Protein AF-A0A656ICG7-F1 (afdb_monomer)

InterPro domains:
  IPR015094 Integrase, lambda-type, N-terminal DNA-binding [PF09003] (3-63)
  IPR016177 DNA-binding domain superfamily [SSF54171] (9-58)

Sequence (82 aa):
MSRKKYDANLPRNLTYRKASKSFFWRNPLTDKEFPLGQIARRDAITQAIEANNFIAQNHTPVALIEKLKGTDSFTVSAWIDR

Nearest PDB structures (foldseek):
  9g6k-assembly1_LG  TM=6.004E-01  e=5.961E-01  Toxoplasma gondii
  5t6j-assembly1_A  TM=6.498E-01  e=1.865E+00  Saccharomyces cerevisiae S288C
  7du0-assembly1_A  TM=5.442E-01  e=1.334E+00  Moraxella phage Mcat5
  4lmq-assembly1_D  TM=4.627E-01  e=1.744E+00  Homo sapiens
  8v10-assembly1_C  TM=6.790E-01  e=5.836E+00  Saccharomyces cerevisiae

pLDDT: mean 79.86, std 14.79, range [42.19, 94.81]

Organism: Salmonella enteritidis (strain 2009K0958) (NCBI:txid1192586)

Mean predicted aligned error: 10.12 Å

Foldseek 3Di:
DPPPDDDPVADPQWDADPVQRWIWGADPVPRDIDTPHNDDPVVSRVVNVVNVCVVVVVDDCCDVVNVVVDPPVQDVVNVVVD

Secondary structure (DSSP, 8-state):
-------TTS-TTEEEETTTTEEEEE-TTT--EEEEES--HHHHHHHHHHHHHHHTTS-----HHHHHT-S-S--HHHHHT-

Solvent-accessible surface area (backbone atoms only — not comparable to full-atom values): 5248 Å² total; per-residue (Å²): 129,85,76,74,81,78,58,87,92,46,58,79,54,48,45,78,40,81,91,80,60,26,38,35,41,40,42,89,87,75,70,49,73,43,78,70,42,80,60,57,72,66,58,55,46,53,54,41,49,52,54,51,36,41,73,68,68,78,39,82,83,70,46,69,65,59,64,69,66,45,87,74,66,68,48,72,66,69,57,68,79,109

Radius of gyration: 18.05 Å; Cα contacts (8 Å, |Δi|>4): 69; chains: 1; bounding box: 39×29×53 Å

Structure (mmCIF, N/CA/C/O backbone):
data_AF-A0A656ICG7-F1
#
_entry.id   AF-A0A656ICG7-F1
#
loop_
_atom_site.group_PDB
_atom_site.id
_atom_site.type_symbol
_atom_site.label_atom_id
_atom_site.label_alt_id
_atom_site.label_comp_id
_atom_site.label_asym_id
_atom_site.label_entity_id
_atom_site.label_seq_id
_atom_site.pdbx_PDB_ins_code
_atom_site.Cartn_x
_atom_site.Cartn_y
_atom_site.Cartn_z
_atom_site.occupancy
_atom_site.B_iso_or_equiv
_atom_site.auth_seq_id
_atom_site.auth_comp_id
_atom_site.auth_asym_id
_atom_site.auth_atom_id
_atom_site.pdbx_PDB_model_num
ATOM 1 N N . MET A 1 1 ? -8.311 -2.39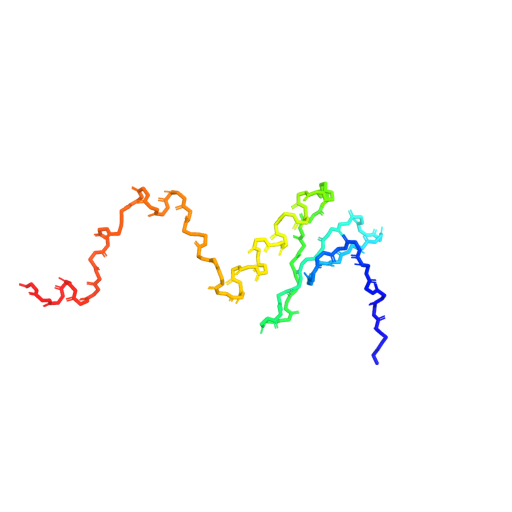4 -26.284 1.00 42.19 1 MET A N 1
ATOM 2 C CA . MET A 1 1 ? -7.422 -1.978 -25.175 1.00 42.19 1 MET A CA 1
ATOM 3 C C . MET A 1 1 ? -6.358 -3.048 -24.983 1.00 42.19 1 MET A C 1
ATOM 5 O O . MET A 1 1 ? -6.715 -4.188 -24.716 1.00 42.19 1 MET A O 1
ATOM 9 N N . SER A 1 2 ? -5.078 -2.729 -25.193 1.00 44.66 2 SER A N 1
ATOM 10 C CA . SER A 1 2 ? -3.989 -3.698 -25.001 1.00 44.66 2 SER A CA 1
ATOM 11 C C . SER A 1 2 ? -3.931 -4.101 -23.528 1.00 44.66 2 SER A C 1
ATOM 13 O O . SER A 1 2 ? -3.710 -3.262 -22.652 1.00 44.66 2 SER A O 1
ATOM 15 N N . ARG A 1 3 ? -4.195 -5.379 -23.248 1.00 53.06 3 ARG A N 1
ATOM 16 C CA . ARG A 1 3 ? -4.109 -5.967 -21.912 1.00 53.06 3 ARG A CA 1
ATOM 17 C C . ARG A 1 3 ? -2.631 -5.940 -21.524 1.00 53.06 3 ARG A C 1
ATOM 19 O O . ARG A 1 3 ? -1.880 -6.831 -21.914 1.00 53.06 3 ARG A O 1
ATOM 26 N N . LYS A 1 4 ? -2.192 -4.872 -20.836 1.00 61.69 4 LYS A N 1
ATOM 27 C CA . LYS A 1 4 ? -0.832 -4.772 -20.279 1.00 61.69 4 LYS A CA 1
ATOM 28 C C . LYS A 1 4 ? -0.539 -6.099 -19.583 1.00 61.69 4 LYS A C 1
ATOM 30 O O . LYS A 1 4 ? -1.314 -6.529 -18.732 1.00 61.69 4 LYS A O 1
ATOM 35 N N . LYS A 1 5 ? 0.520 -6.770 -20.042 1.00 65.44 5 LYS A N 1
ATOM 36 C CA . LYS A 1 5 ? 0.902 -8.123 -19.633 1.00 65.44 5 LYS A CA 1
ATOM 37 C C . LYS A 1 5 ? 0.981 -8.148 -18.105 1.00 65.44 5 LYS A C 1
ATOM 39 O O . LYS A 1 5 ? 1.833 -7.478 -17.528 1.00 65.44 5 LYS A O 1
ATOM 44 N N . TYR A 1 6 ? 0.032 -8.830 -17.472 1.00 68.38 6 TYR A N 1
ATOM 45 C CA . TYR A 1 6 ? 0.014 -9.003 -16.026 1.00 68.38 6 TYR A CA 1
ATOM 46 C C . TYR A 1 6 ? 1.257 -9.806 -15.634 1.00 68.38 6 TYR A C 1
ATOM 48 O O . TYR A 1 6 ? 1.498 -10.876 -16.194 1.00 68.38 6 TYR A O 1
ATOM 56 N N . ASP A 1 7 ? 2.065 -9.267 -14.725 1.00 76.19 7 ASP A N 1
ATOM 57 C CA . ASP A 1 7 ? 3.171 -10.010 -14.131 1.00 76.19 7 ASP A CA 1
ATOM 58 C C . ASP A 1 7 ? 2.604 -10.844 -12.983 1.00 76.19 7 ASP A C 1
ATOM 60 O O . ASP A 1 7 ? 2.178 -10.297 -11.967 1.00 76.19 7 ASP A O 1
ATOM 64 N N . ALA A 1 8 ? 2.591 -12.167 -13.156 1.00 77.25 8 ALA A N 1
ATOM 65 C CA . ALA A 1 8 ? 2.064 -13.106 -12.168 1.00 77.25 8 ALA A CA 1
ATOM 66 C C . ALA A 1 8 ? 2.790 -13.027 -10.817 1.00 77.25 8 ALA A C 1
ATOM 68 O O . ALA A 1 8 ? 2.241 -13.440 -9.799 1.00 77.25 8 ALA A O 1
ATOM 69 N N . ASN A 1 9 ? 4.004 -12.473 -10.790 1.00 84.88 9 ASN A N 1
ATOM 70 C CA . ASN A 1 9 ? 4.769 -12.325 -9.560 1.00 84.88 9 ASN A CA 1
ATOM 71 C C . ASN A 1 9 ? 4.394 -11.062 -8.769 1.00 84.88 9 ASN A C 1
ATOM 73 O O . ASN A 1 9 ? 4.949 -10.852 -7.686 1.00 84.88 9 ASN A O 1
ATOM 77 N N . LEU A 1 10 ? 3.542 -10.184 -9.310 1.00 88.94 10 LEU A N 1
ATOM 78 C CA . LEU A 1 10 ? 3.079 -8.977 -8.633 1.00 88.94 10 LEU A CA 1
ATOM 79 C C . LEU A 1 10 ? 1.636 -9.159 -8.133 1.00 88.94 10 LEU A C 1
ATOM 81 O O . LEU A 1 10 ? 0.791 -9.723 -8.841 1.00 88.94 10 LEU A O 1
ATOM 85 N N . PRO A 1 11 ? 1.322 -8.662 -6.922 1.00 90.25 11 PRO A N 1
ATOM 86 C CA . PRO A 1 11 ? -0.046 -8.625 -6.433 1.00 90.25 11 PRO A CA 1
ATOM 87 C C . PRO A 1 11 ? -0.939 -7.818 -7.382 1.00 90.25 11 PRO A C 1
ATOM 89 O O . PRO A 1 11 ? -0.476 -6.994 -8.178 1.00 90.25 11 PRO A O 1
ATOM 92 N N . ARG A 1 12 ? -2.253 -8.046 -7.284 1.00 88.75 12 ARG A N 1
ATOM 93 C CA . ARG A 1 12 ? -3.245 -7.264 -8.032 1.00 88.75 12 ARG A CA 1
ATOM 94 C C . ARG A 1 12 ? -3.017 -5.771 -7.797 1.00 88.75 12 ARG A C 1
ATOM 96 O O . ARG A 1 12 ? -2.540 -5.373 -6.737 1.00 88.75 12 ARG A O 1
ATOM 103 N N . ASN A 1 13 ? -3.366 -4.959 -8.789 1.00 91.38 13 ASN A N 1
ATOM 104 C CA . ASN A 1 13 ? -3.254 -3.501 -8.744 1.00 91.38 13 ASN A CA 1
ATOM 105 C C . ASN A 1 13 ? -1.824 -2.936 -8.685 1.00 91.38 13 ASN A C 1
ATOM 107 O O . ASN A 1 13 ? -1.675 -1.720 -8.741 1.00 91.38 13 ASN A O 1
ATOM 111 N N . LEU A 1 14 ? -0.775 -3.766 -8.644 1.00 92.81 14 LEU A N 1
ATOM 112 C CA . LEU A 1 14 ? 0.617 -3.319 -8.680 1.00 92.81 14 LEU A CA 1
ATOM 113 C C . LEU A 1 14 ? 1.238 -3.555 -10.060 1.00 92.81 14 LEU A C 1
ATOM 115 O O . LEU A 1 14 ? 1.149 -4.645 -10.624 1.00 92.81 14 LEU A O 1
ATOM 119 N N . THR A 1 15 ? 1.915 -2.541 -10.596 1.00 91.88 15 THR A N 1
ATOM 120 C CA . THR A 1 15 ? 2.655 -2.643 -11.859 1.00 91.88 15 THR A CA 1
ATOM 121 C C . THR A 1 15 ? 4.064 -2.081 -11.723 1.00 91.88 15 THR A C 1
ATOM 123 O O . THR A 1 15 ? 4.298 -1.111 -11.004 1.00 91.88 15 THR A O 1
ATOM 126 N N . TYR A 1 16 ? 5.016 -2.689 -12.430 1.00 90.88 16 TYR A N 1
ATOM 127 C CA . TYR A 1 16 ? 6.383 -2.188 -12.528 1.00 90.88 16 TYR A CA 1
ATOM 128 C C . TYR A 1 16 ? 6.617 -1.551 -13.896 1.00 90.88 16 TYR A C 1
ATOM 130 O O . TYR A 1 16 ? 6.356 -2.170 -14.935 1.00 90.88 16 TYR A O 1
ATOM 138 N N . ARG A 1 17 ? 7.132 -0.319 -13.918 1.00 89.69 17 ARG A N 1
ATOM 139 C CA . ARG A 1 17 ? 7.456 0.386 -15.164 1.00 89.69 17 ARG A CA 1
ATOM 140 C C . ARG A 1 17 ? 8.964 0.428 -15.365 1.00 89.69 17 ARG A C 1
ATOM 142 O O . ARG A 1 17 ? 9.670 1.139 -14.661 1.00 89.69 17 ARG A O 1
ATOM 149 N N . LYS A 1 18 ? 9.449 -0.275 -16.393 1.00 88.81 18 LYS A N 1
ATOM 150 C CA . LYS A 1 18 ? 10.881 -0.316 -16.743 1.00 88.81 18 LYS A CA 1
ATOM 151 C C . LYS A 1 18 ? 11.460 1.062 -17.089 1.00 88.81 18 LYS A C 1
ATOM 153 O O . LYS A 1 18 ? 12.605 1.323 -16.753 1.00 88.81 18 LYS A O 1
ATOM 158 N N . ALA A 1 19 ? 10.668 1.935 -17.722 1.00 89.25 19 ALA A N 1
ATOM 159 C CA . ALA A 1 19 ? 11.110 3.265 -18.151 1.00 89.25 19 ALA A CA 1
ATOM 160 C C . ALA A 1 19 ? 11.486 4.180 -16.972 1.00 89.25 19 ALA A C 1
ATOM 162 O O . ALA A 1 19 ? 12.514 4.842 -17.014 1.00 89.25 19 ALA A O 1
ATOM 163 N N . SER A 1 20 ? 10.681 4.184 -15.906 1.00 88.88 20 SER A N 1
ATOM 164 C CA . SER A 1 20 ? 10.931 4.980 -14.695 1.00 88.88 20 SER A CA 1
ATOM 165 C C . SER A 1 20 ? 11.618 4.195 -13.574 1.00 88.88 20 SER A C 1
ATOM 167 O O . SER A 1 20 ? 12.002 4.779 -12.563 1.00 88.88 20 SER A O 1
ATOM 169 N N . LYS A 1 21 ? 11.779 2.876 -13.749 1.00 90.50 21 LYS A N 1
ATOM 170 C CA . LYS A 1 21 ? 12.281 1.926 -12.744 1.00 90.50 21 LYS A CA 1
ATOM 171 C C . LYS A 1 21 ? 11.509 1.975 -11.417 1.00 90.50 21 LYS A C 1
ATOM 173 O O . LYS A 1 21 ? 12.071 1.667 -10.373 1.00 90.50 21 LYS A O 1
ATOM 178 N N . SER A 1 22 ? 10.221 2.311 -11.471 1.00 92.38 22 SER A N 1
ATOM 179 C CA . SER A 1 22 ? 9.381 2.517 -10.286 1.00 92.38 22 SER A CA 1
ATOM 180 C C . SER A 1 22 ? 8.151 1.618 -10.287 1.00 92.38 22 SER A C 1
ATOM 182 O O . SER A 1 22 ? 7.649 1.206 -11.343 1.00 92.38 22 SER A O 1
ATOM 184 N N . PHE A 1 23 ? 7.652 1.348 -9.083 1.00 93.25 23 PHE A N 1
ATOM 185 C CA . PHE A 1 23 ? 6.383 0.665 -8.870 1.00 93.25 23 PHE A CA 1
ATOM 186 C C . PHE A 1 23 ? 5.228 1.662 -8.836 1.00 93.25 23 PHE A C 1
ATOM 188 O O . PHE A 1 23 ? 5.361 2.781 -8.339 1.00 93.25 23 PHE A O 1
ATOM 195 N N . PHE A 1 24 ? 4.091 1.239 -9.373 1.00 93.56 24 PHE A N 1
ATOM 196 C CA . PHE A 1 24 ? 2.865 2.019 -9.413 1.00 93.56 24 PHE A CA 1
ATOM 197 C C . PHE A 1 24 ? 1.711 1.144 -8.961 1.00 93.56 24 PHE A C 1
ATOM 199 O O . PHE A 1 24 ? 1.488 0.067 -9.528 1.00 93.56 24 PHE A O 1
ATOM 206 N N . TRP A 1 25 ? 0.986 1.614 -7.954 1.00 94.81 25 TRP A N 1
ATOM 207 C CA . TRP A 1 25 ? -0.222 0.967 -7.473 1.00 94.81 25 TRP A CA 1
ATOM 208 C C . TRP A 1 25 ? -1.448 1.717 -7.995 1.00 94.81 25 TRP A C 1
ATOM 210 O O . TRP A 1 25 ? -1.505 2.944 -7.937 1.00 94.81 25 TRP A O 1
ATOM 220 N N . ARG A 1 26 ? -2.427 0.997 -8.542 1.00 94.75 26 ARG A N 1
ATOM 221 C CA . ARG A 1 26 ? -3.651 1.575 -9.103 1.00 94.75 26 ARG A CA 1
ATOM 222 C C . ARG A 1 26 ? -4.834 1.278 -8.200 1.00 94.75 26 ARG A C 1
ATOM 224 O O . ARG A 1 26 ? -5.158 0.121 -7.970 1.00 94.75 26 ARG A O 1
ATOM 231 N N . ASN A 1 27 ? -5.519 2.314 -7.745 1.00 92.06 27 ASN A N 1
ATOM 232 C CA . ASN A 1 27 ? -6.693 2.139 -6.909 1.00 92.06 27 ASN A CA 1
ATOM 233 C C . ASN A 1 27 ? -7.864 1.581 -7.750 1.00 92.06 27 ASN A C 1
ATOM 235 O O . ASN A 1 27 ? -8.287 2.260 -8.685 1.00 92.06 27 ASN A O 1
ATOM 239 N N . PRO A 1 28 ? -8.418 0.396 -7.432 1.00 90.75 28 PRO A N 1
ATOM 240 C CA . PRO A 1 28 ? -9.521 -0.204 -8.187 1.00 90.75 28 PRO A CA 1
ATOM 241 C C . PRO A 1 28 ? -10.861 0.538 -8.048 1.00 90.75 28 PRO A C 1
ATOM 243 O O . PRO A 1 28 ? -11.750 0.310 -8.858 1.00 90.75 28 PRO A O 1
ATOM 246 N N . LEU A 1 29 ? -11.027 1.405 -7.042 1.00 89.75 29 LEU A N 1
ATOM 247 C CA . LEU A 1 29 ? -12.266 2.165 -6.820 1.00 89.75 29 LEU A CA 1
ATOM 248 C C . LEU A 1 29 ? -12.281 3.497 -7.574 1.00 89.75 29 LEU A C 1
ATOM 250 O O . LEU A 1 29 ? -13.323 3.940 -8.038 1.00 89.75 29 LEU A O 1
ATOM 254 N N . THR A 1 30 ? -11.126 4.160 -7.660 1.00 90.56 30 THR A N 1
ATOM 255 C CA . THR A 1 30 ? -11.011 5.501 -8.266 1.00 90.56 30 THR A CA 1
ATOM 256 C C . THR A 1 30 ? -10.293 5.493 -9.608 1.00 90.56 30 THR A C 1
ATOM 258 O O . THR A 1 30 ? -10.170 6.539 -10.239 1.00 90.56 30 THR A O 1
ATOM 261 N N . ASP A 1 31 ? -9.755 4.342 -10.013 1.00 88.88 31 ASP A N 1
ATOM 262 C CA . ASP A 1 31 ? -8.902 4.138 -11.185 1.00 88.88 31 ASP A CA 1
ATOM 263 C C . ASP A 1 31 ? -7.621 4.987 -11.243 1.00 88.88 31 ASP A C 1
ATOM 265 O O . ASP A 1 31 ? -6.835 4.847 -12.189 1.00 88.88 31 ASP A O 1
ATOM 269 N N . LYS A 1 32 ? -7.368 5.811 -10.218 1.00 92.88 32 LYS A N 1
ATOM 270 C CA . LYS A 1 32 ? -6.177 6.648 -10.076 1.00 92.88 32 LYS A CA 1
ATOM 271 C C . LYS A 1 32 ? -4.953 5.798 -9.762 1.00 92.88 32 LYS A C 1
ATOM 273 O O . LYS A 1 32 ? -5.019 4.807 -9.034 1.00 92.88 32 LYS A O 1
ATOM 278 N N . GLU A 1 33 ? -3.819 6.214 -10.306 1.00 93.19 33 GLU A N 1
ATOM 279 C CA . GLU A 1 33 ? -2.537 5.543 -10.136 1.00 93.19 33 GLU A CA 1
ATOM 280 C C . GLU A 1 33 ? -1.632 6.355 -9.209 1.00 93.19 33 GLU A C 1
ATOM 282 O O . GLU A 1 33 ? -1.490 7.567 -9.369 1.00 93.19 33 GLU A O 1
ATOM 287 N N . PHE A 1 34 ? -1.013 5.670 -8.253 1.00 93.50 34 PHE A N 1
ATOM 288 C CA . PHE A 1 34 ? -0.129 6.243 -7.253 1.00 93.50 34 PHE A CA 1
ATOM 289 C C . PHE A 1 34 ? 1.289 5.689 -7.450 1.00 93.50 34 PHE A C 1
ATOM 291 O O . PHE A 1 34 ? 1.477 4.465 -7.451 1.00 93.50 34 PHE A O 1
ATOM 298 N N . PRO A 1 35 ? 2.301 6.552 -7.643 1.00 93.38 35 PRO A N 1
ATOM 299 C CA . PRO A 1 35 ? 3.686 6.110 -7.708 1.00 93.38 35 PRO A CA 1
ATOM 300 C C . PRO A 1 35 ? 4.177 5.722 -6.307 1.00 93.38 35 PRO A C 1
ATOM 302 O O . PRO A 1 35 ? 4.117 6.531 -5.387 1.00 93.38 35 PRO A O 1
ATOM 305 N N . LEU A 1 36 ? 4.718 4.512 -6.159 1.00 91.25 36 LEU A N 1
ATOM 306 C CA . LEU A 1 36 ? 5.403 4.078 -4.931 1.00 91.25 36 LEU A CA 1
ATOM 307 C C . LEU A 1 36 ? 6.894 4.464 -4.929 1.00 91.25 36 LEU A C 1
ATOM 309 O O . LEU A 1 36 ? 7.574 4.349 -3.916 1.00 91.25 36 LEU A O 1
ATOM 313 N N . GLY A 1 37 ? 7.414 4.912 -6.076 1.00 89.69 37 GLY A N 1
ATOM 314 C CA . GLY A 1 37 ? 8.814 5.298 -6.249 1.00 89.69 37 GLY A CA 1
ATOM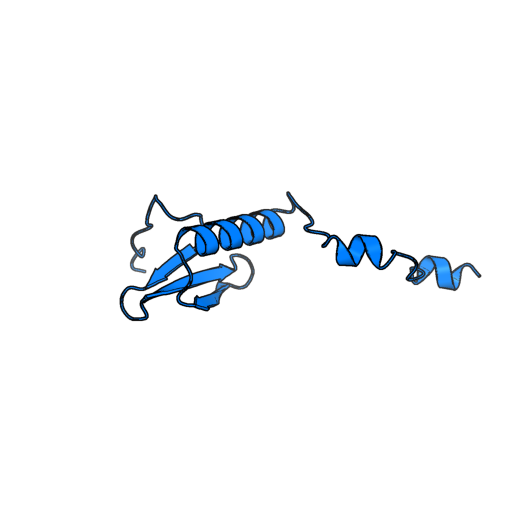 315 C C . GLY A 1 37 ? 9.753 4.126 -6.556 1.00 89.69 37 GLY A C 1
ATOM 316 O O . GLY A 1 37 ? 9.322 3.030 -6.933 1.00 89.69 37 GLY A O 1
ATOM 317 N N . GLN A 1 38 ? 11.057 4.389 -6.433 1.00 91.12 38 GLN A N 1
ATOM 318 C CA . GLN A 1 38 ? 12.142 3.419 -6.642 1.00 91.12 38 GLN A CA 1
ATOM 319 C C . GLN A 1 38 ? 12.437 2.646 -5.350 1.00 91.12 38 GLN A C 1
ATOM 321 O O . GLN A 1 38 ? 13.537 2.696 -4.809 1.00 91.12 38 GLN A O 1
ATOM 326 N N . ILE A 1 39 ? 11.424 1.963 -4.829 1.00 92.81 39 ILE A N 1
ATOM 327 C CA . ILE A 1 39 ? 11.545 1.135 -3.624 1.00 92.81 39 ILE A CA 1
ATOM 328 C C . ILE A 1 39 ? 11.896 -0.312 -3.978 1.00 92.81 39 ILE A C 1
ATOM 330 O O . ILE A 1 39 ? 11.712 -0.758 -5.117 1.00 92.81 39 ILE A O 1
ATOM 334 N N . ALA A 1 40 ? 12.390 -1.066 -2.994 1.00 93.12 40 ALA A N 1
ATOM 335 C CA . ALA A 1 40 ? 12.659 -2.483 -3.179 1.00 93.12 40 ALA A CA 1
ATOM 336 C C . ALA A 1 40 ? 11.370 -3.232 -3.549 1.00 93.12 40 ALA A C 1
ATOM 338 O O . ALA A 1 40 ? 10.279 -2.938 -3.058 1.00 93.12 40 ALA A O 1
ATOM 339 N N . ARG A 1 41 ? 11.505 -4.257 -4.399 1.00 91.38 41 ARG A N 1
ATOM 340 C CA . ARG A 1 41 ? 10.372 -5.072 -4.866 1.00 91.38 41 ARG A CA 1
ATOM 341 C C . ARG A 1 41 ? 9.543 -5.631 -3.709 1.00 91.38 41 ARG A C 1
ATOM 343 O O . ARG A 1 41 ? 8.323 -5.671 -3.808 1.00 91.38 41 ARG A O 1
ATOM 350 N N . ARG A 1 42 ? 10.207 -6.066 -2.632 1.00 93.44 42 ARG A N 1
ATOM 351 C CA . ARG A 1 42 ? 9.547 -6.613 -1.441 1.00 93.44 42 ARG A CA 1
ATOM 352 C C . ARG A 1 42 ? 8.628 -5.578 -0.798 1.00 93.44 42 ARG A C 1
ATOM 354 O O . ARG A 1 42 ? 7.466 -5.879 -0.568 1.00 93.44 42 ARG A O 1
ATOM 361 N N . ASP A 1 43 ? 9.125 -4.364 -0.596 1.00 94.56 43 ASP A N 1
ATOM 362 C CA . ASP A 1 43 ? 8.382 -3.299 0.080 1.00 94.56 43 ASP A CA 1
ATOM 363 C C . ASP A 1 43 ? 7.197 -2.826 -0.767 1.00 94.56 43 ASP A C 1
ATOM 365 O O . ASP A 1 43 ? 6.100 -2.639 -0.244 1.00 94.56 43 ASP A O 1
ATOM 369 N N . ALA A 1 44 ? 7.376 -2.735 -2.091 1.00 93.94 44 ALA A N 1
ATOM 370 C CA . ALA A 1 44 ? 6.282 -2.432 -3.015 1.00 93.94 44 ALA A CA 1
ATOM 371 C C . ALA A 1 44 ? 5.163 -3.478 -2.960 1.00 93.94 44 ALA A C 1
ATOM 373 O O . ALA A 1 44 ? 3.982 -3.133 -3.004 1.00 93.94 44 ALA A O 1
ATOM 374 N N . ILE A 1 45 ? 5.532 -4.759 -2.869 1.00 93.00 45 ILE A N 1
ATOM 375 C CA . ILE A 1 45 ? 4.574 -5.859 -2.747 1.00 93.00 45 ILE A CA 1
ATOM 376 C C . ILE A 1 45 ? 3.834 -5.775 -1.414 1.00 93.00 45 ILE A C 1
ATOM 378 O O . ILE A 1 45 ? 2.608 -5.858 -1.422 1.00 93.00 45 ILE A O 1
ATOM 382 N N . THR A 1 46 ? 4.544 -5.573 -0.300 1.00 93.56 46 THR A N 1
ATOM 383 C CA . THR A 1 46 ? 3.933 -5.444 1.031 1.00 93.56 46 THR A CA 1
ATOM 384 C C . THR A 1 46 ? 2.912 -4.306 1.065 1.00 93.56 46 THR A C 1
ATOM 386 O O . THR A 1 46 ? 1.750 -4.552 1.381 1.00 93.56 46 THR A O 1
ATOM 389 N N . GLN A 1 47 ? 3.291 -3.100 0.625 1.00 92.44 47 GLN A N 1
ATOM 390 C CA . GLN A 1 47 ? 2.382 -1.944 0.597 1.00 92.44 47 GLN A CA 1
ATOM 391 C C . GLN A 1 47 ? 1.158 -2.184 -0.299 1.00 92.44 47 GLN A C 1
ATOM 393 O O . GLN A 1 47 ? 0.034 -1.832 0.055 1.00 92.44 47 GLN A O 1
ATOM 398 N N . ALA A 1 48 ? 1.348 -2.815 -1.462 1.00 93.12 48 ALA A N 1
ATOM 399 C CA . ALA A 1 48 ? 0.23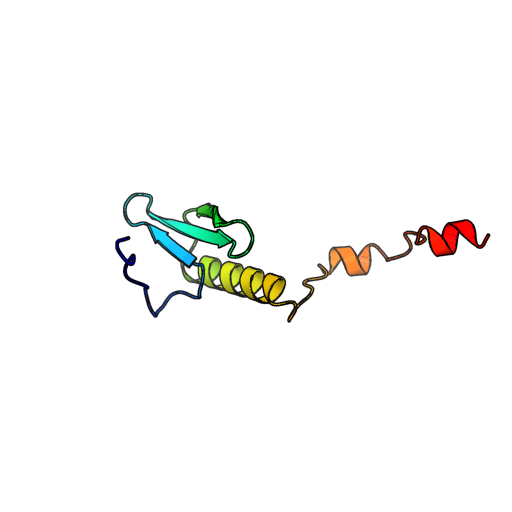9 -3.133 -2.356 1.00 93.12 48 ALA A CA 1
ATOM 400 C C . ALA A 1 48 ? -0.723 -4.170 -1.755 1.00 93.12 48 ALA A C 1
ATOM 402 O O . ALA A 1 48 ? -1.932 -4.065 -1.961 1.00 93.12 48 ALA A O 1
ATOM 403 N N . ILE A 1 49 ? -0.210 -5.168 -1.026 1.00 91.50 49 ILE A N 1
ATOM 404 C CA . ILE A 1 49 ? -1.035 -6.154 -0.314 1.00 91.50 49 ILE A CA 1
ATOM 405 C C . ILE A 1 49 ? -1.851 -5.461 0.780 1.00 91.50 49 ILE A C 1
ATOM 407 O O . ILE A 1 49 ? -3.062 -5.667 0.841 1.00 91.50 49 ILE A O 1
ATOM 411 N N . GLU A 1 50 ? -1.227 -4.605 1.586 1.00 90.00 50 GLU A N 1
ATOM 412 C CA . GLU A 1 50 ? -1.908 -3.832 2.632 1.00 90.00 50 GLU A CA 1
ATOM 413 C C . GLU A 1 50 ? -3.025 -2.955 2.051 1.00 90.00 50 GLU A C 1
ATOM 415 O O . GLU A 1 50 ? -4.168 -3.026 2.506 1.00 90.00 50 GLU A O 1
ATOM 420 N N . ALA A 1 51 ? -2.737 -2.203 0.986 1.00 90.00 51 ALA A N 1
ATOM 421 C CA . ALA A 1 51 ? -3.722 -1.352 0.321 1.00 90.00 51 ALA A CA 1
ATOM 422 C C . ALA A 1 51 ? -4.885 -2.157 -0.287 1.00 90.00 51 ALA A C 1
ATOM 424 O O . ALA A 1 51 ? -6.047 -1.759 -0.196 1.00 90.00 51 ALA A O 1
ATOM 425 N N . ASN A 1 52 ? -4.595 -3.315 -0.885 1.00 90.75 52 ASN A N 1
ATOM 426 C CA . ASN A 1 52 ? -5.630 -4.195 -1.423 1.00 90.75 52 ASN A CA 1
ATOM 427 C C . ASN A 1 52 ? -6.508 -4.792 -0.312 1.00 90.75 52 ASN A C 1
ATOM 429 O O . ASN A 1 52 ? -7.725 -4.863 -0.477 1.00 90.75 52 ASN A O 1
ATOM 433 N N . ASN 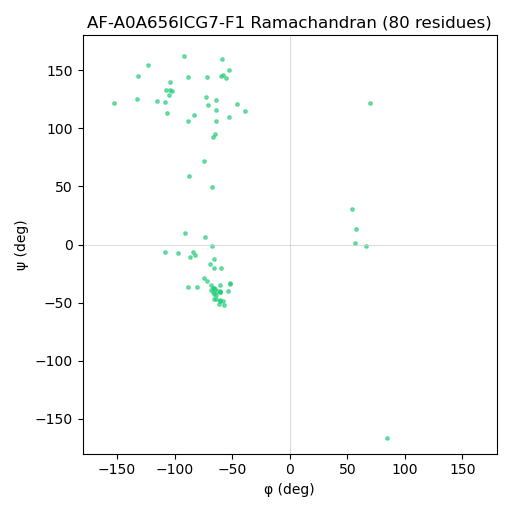A 1 53 ? -5.910 -5.194 0.812 1.00 88.31 53 ASN A N 1
ATOM 434 C CA . ASN A 1 53 ? -6.638 -5.726 1.965 1.00 88.31 53 ASN A CA 1
ATOM 435 C C . ASN A 1 53 ? -7.530 -4.662 2.615 1.00 88.31 53 ASN A C 1
ATOM 437 O O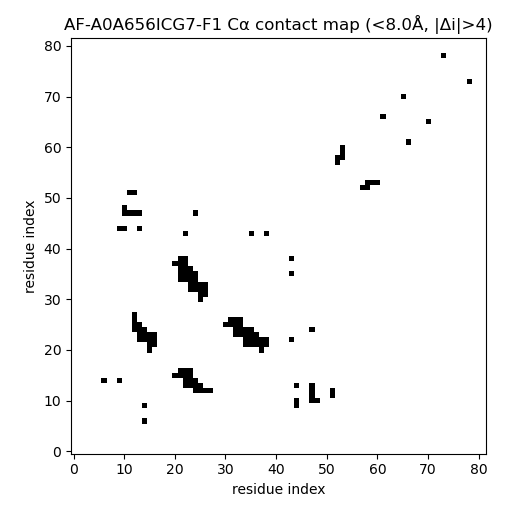 . ASN A 1 53 ? -8.657 -4.975 3.001 1.00 88.31 53 ASN A O 1
ATOM 441 N N . PHE A 1 54 ? -7.057 -3.413 2.674 1.00 85.75 54 PHE A N 1
ATOM 442 C CA . PHE A 1 54 ? -7.846 -2.273 3.138 1.00 85.75 54 PHE A CA 1
ATOM 443 C C . PHE A 1 54 ? -9.093 -2.054 2.275 1.00 85.75 54 PHE A C 1
ATOM 445 O O . PHE A 1 54 ? -10.202 -1.948 2.793 1.00 85.75 54 PHE A O 1
ATOM 452 N N . ILE A 1 55 ? -8.932 -2.059 0.947 1.00 85.50 55 ILE A N 1
ATOM 453 C CA . ILE A 1 55 ? -10.056 -1.893 0.011 1.00 85.50 55 ILE A CA 1
ATOM 454 C C . ILE A 1 55 ? -11.042 -3.054 0.089 1.00 85.50 55 ILE A C 1
ATOM 456 O O . ILE A 1 55 ? -12.248 -2.837 0.007 1.00 85.50 55 ILE A O 1
ATOM 460 N N . ALA A 1 56 ? -10.546 -4.279 0.256 1.00 83.50 56 ALA A N 1
ATOM 461 C CA . ALA A 1 56 ? -11.393 -5.456 0.402 1.00 83.50 56 ALA A CA 1
ATOM 462 C C . ALA A 1 56 ? -12.196 -5.469 1.718 1.00 83.50 56 ALA A C 1
ATOM 464 O O . ALA A 1 56 ? -12.934 -6.421 1.942 1.00 83.50 56 ALA A O 1
ATOM 465 N N . GLN A 1 57 ? -12.038 -4.459 2.589 1.00 69.62 57 GLN A N 1
ATOM 466 C CA . GLN A 1 57 ? -12.651 -4.370 3.921 1.00 69.62 57 GLN A CA 1
ATOM 467 C C . GLN A 1 57 ? -12.305 -5.557 4.842 1.00 69.62 57 GLN A C 1
ATOM 469 O O . GLN A 1 57 ? -12.884 -5.711 5.911 1.00 69.62 57 GLN A O 1
ATOM 474 N N . ASN A 1 58 ? -11.309 -6.365 4.465 1.00 59.16 58 ASN A N 1
ATOM 475 C CA . ASN A 1 58 ? -10.831 -7.511 5.240 1.00 59.16 58 ASN A CA 1
ATOM 476 C C . ASN A 1 58 ? -9.844 -7.096 6.340 1.00 59.16 58 ASN A C 1
ATOM 478 O O . ASN A 1 58 ? -9.446 -7.917 7.164 1.00 59.16 58 ASN A O 1
ATOM 482 N N . HIS A 1 59 ? -9.415 -5.833 6.347 1.00 52.88 59 HIS A N 1
ATOM 483 C CA . HI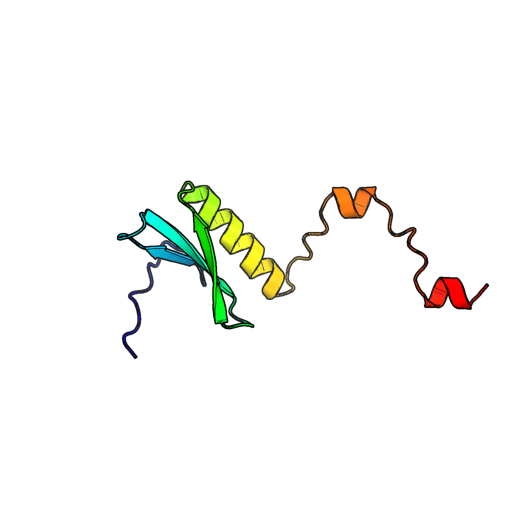S A 1 59 ? -8.525 -5.293 7.361 1.00 52.88 59 HIS A CA 1
ATOM 484 C C . HIS A 1 59 ? -8.748 -3.787 7.509 1.00 52.88 59 HIS A C 1
ATOM 486 O O . HIS A 1 59 ? -8.574 -3.039 6.549 1.00 52.88 59 HIS A O 1
ATOM 492 N N . THR A 1 60 ? -9.099 -3.330 8.710 1.00 54.88 60 THR A N 1
ATOM 493 C CA . THR A 1 60 ? -8.896 -1.937 9.105 1.00 54.88 60 THR A CA 1
ATOM 494 C C . THR A 1 60 ? -7.492 -1.845 9.702 1.00 54.88 60 THR A C 1
ATOM 496 O O . THR A 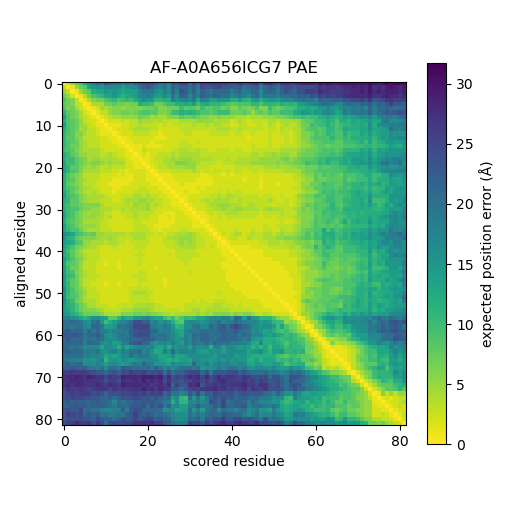1 60 ? -7.270 -2.334 10.814 1.00 54.88 60 THR A O 1
ATOM 499 N N . PRO A 1 61 ? -6.510 -1.255 9.000 1.00 55.69 61 PRO A N 1
ATOM 500 C CA . PRO A 1 61 ? -5.225 -0.936 9.583 1.00 55.69 61 PRO A CA 1
ATOM 501 C C . PRO A 1 61 ? -5.457 0.274 10.483 1.00 55.69 61 PRO A C 1
ATOM 503 O O . PRO A 1 61 ? -5.086 1.391 10.145 1.00 55.69 61 PRO A O 1
ATOM 506 N N . VAL A 1 62 ? -6.134 0.067 11.615 1.00 60.28 62 VAL A N 1
ATOM 507 C CA . VAL A 1 62 ? -6.118 1.064 12.676 1.00 60.28 62 VAL A CA 1
ATOM 508 C C . VAL A 1 62 ? -4.670 1.107 13.123 1.00 60.28 62 VAL A C 1
ATOM 510 O O . VAL A 1 62 ? -4.173 0.146 13.730 1.00 60.28 62 VAL A O 1
ATOM 513 N N . ALA A 1 63 ? -3.972 2.175 12.746 1.00 63.88 63 ALA A N 1
ATOM 514 C CA . ALA A 1 63 ? -2.577 2.342 13.107 1.00 63.88 63 ALA A CA 1
ATOM 515 C C . ALA A 1 63 ? -2.476 2.251 14.634 1.00 63.88 63 ALA A C 1
ATOM 517 O O . ALA A 1 63 ? -3.356 2.730 15.348 1.00 63.88 63 ALA A O 1
ATOM 518 N N . LEU A 1 64 ? -1.405 1.658 15.170 1.00 62.94 64 LEU A N 1
ATOM 519 C CA . LEU A 1 64 ? -1.212 1.600 16.625 1.00 62.94 64 LEU A CA 1
ATOM 520 C C . LEU A 1 64 ? -1.339 3.000 17.253 1.00 62.94 64 LEU A C 1
ATOM 522 O O . LEU A 1 64 ? -1.898 3.143 18.330 1.00 62.94 64 LEU A O 1
ATOM 526 N N . ILE A 1 65 ? -0.917 4.035 16.525 1.00 61.97 65 ILE A N 1
ATOM 527 C CA . ILE A 1 65 ? -1.101 5.440 16.891 1.00 61.97 65 ILE A CA 1
ATOM 528 C C . ILE A 1 65 ? -2.578 5.838 17.012 1.00 61.97 65 ILE A C 1
ATOM 530 O O . ILE A 1 65 ? -2.913 6.562 17.935 1.00 61.97 65 ILE A O 1
ATOM 534 N N . GLU A 1 66 ? -3.470 5.383 16.136 1.00 65.25 66 GLU A N 1
ATOM 535 C CA . GLU A 1 66 ? -4.912 5.643 16.259 1.00 65.25 66 GLU A CA 1
ATOM 536 C C . GLU A 1 66 ? -5.520 4.906 17.457 1.00 65.25 66 GLU A C 1
ATOM 538 O O . GLU A 1 66 ? -6.359 5.472 18.151 1.00 65.25 66 GLU A O 1
ATOM 543 N N . LYS A 1 67 ? -5.039 3.693 17.772 1.00 66.06 67 LYS A N 1
ATOM 544 C CA . LYS A 1 67 ? -5.429 2.984 19.005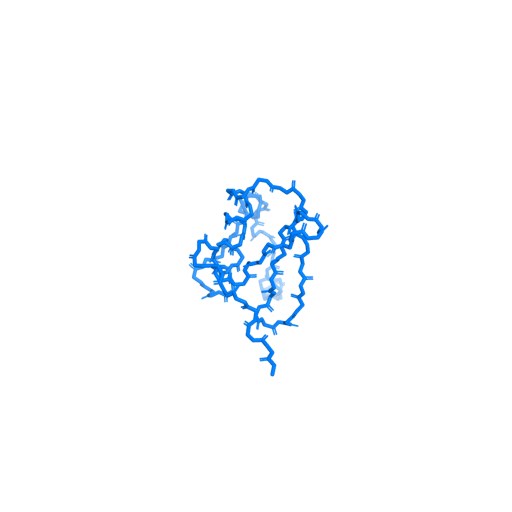 1.00 66.06 67 LYS A CA 1
ATOM 545 C C . LYS A 1 67 ? -4.939 3.706 20.262 1.00 66.06 67 LYS A C 1
ATOM 547 O O . LYS A 1 67 ? -5.679 3.818 21.232 1.00 66.06 67 LYS A O 1
ATOM 552 N N . LEU A 1 68 ? -3.697 4.190 20.243 1.00 67.50 68 LEU A N 1
ATOM 553 C CA . LEU A 1 68 ? -3.061 4.884 21.367 1.00 67.50 68 LEU A CA 1
ATOM 554 C C . LEU A 1 68 ? -3.587 6.307 21.561 1.00 67.50 68 LEU A C 1
ATOM 556 O O . LEU A 1 68 ? -3.595 6.795 22.685 1.00 67.50 68 LEU A O 1
ATOM 560 N N . LYS A 1 69 ? -4.033 6.969 20.487 1.00 67.06 69 LYS A N 1
ATOM 561 C CA . LYS A 1 69 ? -4.655 8.297 20.556 1.00 67.06 69 LYS A CA 1
ATOM 562 C C . LYS A 1 69 ? -5.993 8.293 21.288 1.00 67.06 69 LYS A C 1
ATOM 564 O O . LYS A 1 69 ? -6.445 9.374 21.638 1.00 67.06 69 LYS A O 1
ATOM 569 N N . GLY A 1 70 ? -6.567 7.116 21.545 1.00 57.19 70 GLY A N 1
ATOM 570 C CA . GLY A 1 70 ? -7.828 6.974 22.248 1.00 57.19 70 GLY A CA 1
ATOM 571 C C . GLY A 1 70 ? -8.974 7.489 21.387 1.00 57.19 70 GLY A C 1
ATOM 572 O O . GLY A 1 70 ? -9.043 8.653 21.001 1.00 57.19 70 GLY A O 1
ATOM 573 N N . THR A 1 71 ? -9.939 6.630 21.107 1.00 56.50 71 THR A N 1
ATOM 574 C CA . THR A 1 71 ? -11.287 7.034 20.695 1.00 56.50 71 THR A CA 1
ATOM 575 C C . THR A 1 71 ? -12.025 7.720 21.858 1.00 56.50 71 THR A C 1
ATOM 577 O O . THR A 1 71 ? -13.151 7.361 22.167 1.00 56.50 71 THR A O 1
ATOM 580 N N . ASP A 1 72 ? -11.389 8.700 22.505 1.00 55.03 72 ASP A N 1
ATOM 581 C CA . ASP A 1 72 ? -12.019 9.661 23.420 1.00 55.03 72 ASP A CA 1
ATOM 582 C C . ASP A 1 72 ? -12.469 10.914 22.652 1.00 55.03 72 ASP A C 1
ATOM 584 O O . ASP A 1 72 ? -12.890 11.920 23.223 1.00 55.03 72 ASP A O 1
ATOM 588 N N . SER A 1 73 ? -12.417 10.874 21.318 1.00 57.84 73 SER A N 1
ATOM 589 C CA . SER A 1 73 ? -13.254 11.738 20.503 1.00 57.84 73 SER A CA 1
ATOM 590 C C . SER A 1 73 ? -14.702 11.331 20.762 1.00 57.84 73 SER A C 1
ATOM 592 O O . SER A 1 73 ? -15.180 10.368 20.158 1.00 57.84 73 SER 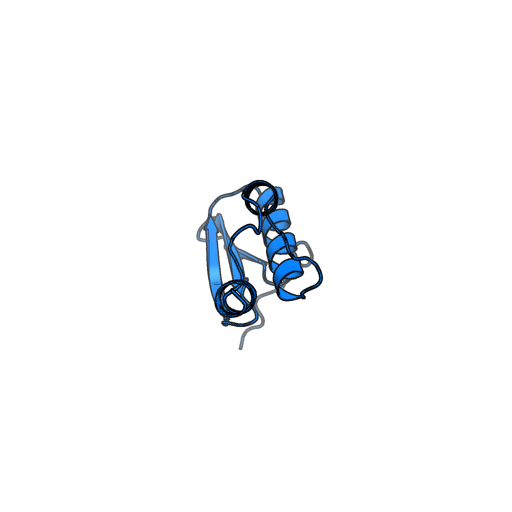A O 1
ATOM 594 N N . PHE A 1 74 ? -15.371 12.032 21.684 1.00 58.12 74 PHE A N 1
ATOM 595 C CA . PHE A 1 74 ? -16.820 11.974 21.854 1.00 58.12 74 PHE A CA 1
ATOM 596 C C . PHE A 1 74 ? -17.452 11.894 20.465 1.00 58.12 74 PHE A C 1
ATOM 598 O O . PHE A 1 74 ? -17.293 12.803 19.645 1.00 58.12 74 PHE A O 1
ATOM 605 N N . THR A 1 75 ? -18.104 10.775 20.158 1.00 73.00 75 THR A N 1
ATOM 606 C CA . THR A 1 75 ? -18.931 10.721 18.959 1.00 73.00 75 THR A CA 1
ATOM 607 C C . THR A 1 75 ? -19.974 11.824 19.088 1.00 73.00 75 THR A C 1
ATOM 609 O O . THR A 1 75 ? -20.415 12.135 20.194 1.00 73.00 75 THR A O 1
ATOM 612 N N . VAL A 1 76 ? -20.368 12.448 17.976 1.00 70.44 76 VAL A N 1
ATOM 613 C CA . VAL A 1 76 ? -21.349 13.549 18.009 1.00 70.44 76 VAL A CA 1
ATOM 614 C C . VAL A 1 76 ? -22.615 13.136 18.774 1.00 70.44 76 VAL A C 1
ATOM 616 O O . VAL A 1 76 ? -23.164 13.941 19.512 1.00 70.44 76 VAL A O 1
ATOM 619 N N . SER A 1 77 ? -23.015 11.862 18.692 1.00 77.94 77 SER A N 1
ATOM 620 C CA . SER A 1 77 ? -24.092 11.289 19.505 1.00 77.94 77 SER A CA 1
ATOM 621 C C . SER A 1 77 ? -23.806 11.338 21.012 1.00 77.94 77 SER A C 1
ATOM 623 O O . SER A 1 77 ? -24.606 11.885 21.757 1.00 77.94 77 SER A O 1
ATOM 625 N N . ALA A 1 78 ? -22.638 10.858 21.458 1.00 74.31 78 ALA A N 1
ATOM 626 C CA . ALA A 1 78 ? -22.247 10.891 22.871 1.00 74.31 78 ALA A CA 1
ATOM 627 C C . ALA A 1 78 ? -22.048 12.320 23.412 1.00 74.31 78 ALA A C 1
ATOM 629 O O . ALA A 1 78 ? -22.062 12.528 24.622 1.00 74.31 78 ALA A O 1
ATOM 630 N N . TRP A 1 79 ? -21.831 13.297 22.526 1.00 75.31 79 TRP A N 1
ATOM 631 C CA . TRP A 1 79 ? -21.774 14.714 22.879 1.00 75.31 79 TRP A CA 1
ATOM 632 C C . TRP A 1 79 ? -23.165 15.347 23.019 1.00 75.31 79 TRP A C 1
ATOM 634 O O . TRP A 1 79 ? -23.351 16.181 23.897 1.00 75.31 79 TRP A O 1
ATOM 644 N N . ILE A 1 80 ? -24.130 14.948 22.181 1.00 83.31 80 ILE A N 1
ATOM 645 C CA . ILE A 1 80 ? -25.516 15.447 22.216 1.00 83.31 80 ILE A CA 1
ATOM 646 C C . ILE A 1 80 ? -26.289 14.915 23.433 1.00 83.31 80 ILE A C 1
ATOM 648 O O . ILE A 1 80 ? -27.148 15.621 23.950 1.00 83.31 80 ILE A O 1
ATOM 652 N N . ASP A 1 81 ? -25.983 13.707 23.910 1.00 82.06 81 ASP A N 1
ATOM 653 C CA . ASP A 1 81 ? -26.676 13.075 25.047 1.00 82.06 81 ASP A CA 1
ATOM 654 C C . ASP A 1 81 ? -26.333 13.687 26.432 1.00 82.06 81 ASP A C 1
ATOM 656 O O . ASP A 1 81 ? -26.739 13.142 27.462 1.00 82.06 81 ASP A O 1
ATOM 660 N N . ARG A 1 82 ? -25.576 14.794 26.488 1.00 62.47 82 ARG A N 1
ATOM 661 C CA . ARG A 1 82 ? -25.081 15.433 27.721 1.00 62.47 82 ARG A CA 1
ATOM 662 C C . ARG A 1 82 ? -25.715 16.798 27.969 1.00 62.47 82 ARG A C 1
ATOM 664 O O . ARG A 1 82 ? -25.996 17.078 29.157 1.00 62.47 82 ARG A O 1
#